Protein AF-A0AA40KA56-F1 (afdb_monomer)

Organism: NCBI:txid314040

Mean predicted aligned error: 7.94 Å

Foldseek 3Di:
DDPPPDPQAPQFWWAAPPPRDTDGDDPPDQQADPPPRDNDTHGDDDPDDDDD

Sequence (52 aa):
RREFVEPAAPTTGYA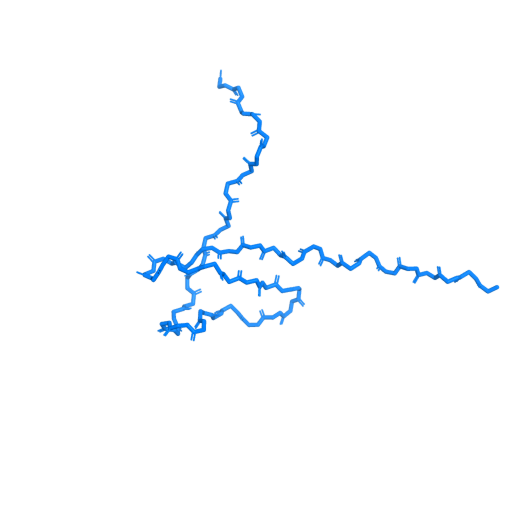CGDCNATVFLGLGDPVRCRVCGCRILYKKRTNRLVYF

Secondary structure (DSSP, 8-state):
-----------EEEEETTT--EEEE-TT-----TTT----EEEPPPSS----

Solvent-accessible surface area (backbone atoms only — not comparable to full-atom values): 3642 Å² total; per-residue (Å²): 132,85,81,78,76,71,76,76,71,77,61,46,55,23,32,30,77,88,78,61,47,77,43,75,44,58,92,89,55,80,71,56,41,93,86,81,62,47,66,58,66,42,76,62,81,73,92,66,89,80,86,132

Radius of gyration: 14.87 Å; Cα contacts (8 Å, |Δi|>4): 64; chains: 1; bounding box: 47×16×36 Å

Structure (mmCIF, N/CA/C/O backbone):
data_AF-A0AA40KA56-F1
#
_entry.id   AF-A0AA40KA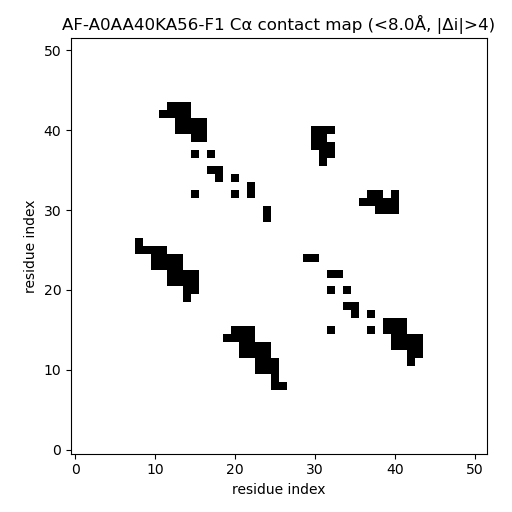56-F1
#
loop_
_atom_site.group_PDB
_atom_site.id
_atom_site.type_symbol
_atom_site.label_atom_id
_atom_site.label_alt_id
_atom_site.label_comp_id
_atom_site.label_asym_id
_atom_site.label_entity_id
_atom_site.label_seq_id
_atom_site.pdbx_PDB_ins_code
_atom_site.Cartn_x
_atom_site.Cartn_y
_atom_site.Cartn_z
_atom_site.occupancy
_atom_site.B_iso_or_equiv
_atom_site.auth_seq_id
_atom_site.auth_comp_id
_atom_site.auth_asym_id
_atom_site.auth_atom_id
_atom_site.pdbx_PDB_model_num
ATOM 1 N N . ARG A 1 1 ? -37.829 9.843 -6.815 1.00 60.00 1 ARG A N 1
ATOM 2 C CA . ARG A 1 1 ? -36.862 8.827 -7.292 1.00 60.00 1 ARG A CA 1
ATOM 3 C C . ARG A 1 1 ? -35.587 9.079 -6.496 1.00 60.00 1 ARG A C 1
ATOM 5 O O . ARG A 1 1 ? -34.958 10.089 -6.748 1.00 60.00 1 ARG A O 1
ATOM 12 N N . ARG A 1 2 ? -35.335 8.340 -5.408 1.00 55.28 2 ARG A N 1
ATOM 13 C CA . ARG A 1 2 ? -34.202 8.645 -4.515 1.00 55.28 2 ARG A CA 1
ATOM 14 C C . ARG A 1 2 ? -32.909 8.331 -5.270 1.00 55.28 2 ARG A C 1
ATOM 16 O O . ARG A 1 2 ? -32.733 7.191 -5.687 1.00 55.28 2 ARG A O 1
ATOM 23 N N . GLU A 1 3 ? -32.075 9.337 -5.499 1.00 61.75 3 GLU A N 1
ATOM 24 C CA . GLU A 1 3 ? -30.733 9.171 -6.055 1.00 61.75 3 GLU A CA 1
ATOM 25 C C . GLU A 1 3 ? -29.870 8.482 -4.998 1.00 61.75 3 GLU A C 1
ATOM 27 O O . GLU A 1 3 ? -29.520 9.058 -3.969 1.00 61.75 3 GLU A O 1
ATOM 32 N N . PHE A 1 4 ? -29.615 7.194 -5.214 1.00 58.59 4 PHE A N 1
ATOM 33 C CA . PHE A 1 4 ? -28.719 6.400 -4.390 1.00 58.59 4 PHE A CA 1
ATOM 34 C C . PHE A 1 4 ? -27.293 6.815 -4.767 1.00 58.59 4 PHE A C 1
ATOM 36 O O . PHE A 1 4 ? -26.755 6.357 -5.769 1.00 58.59 4 PHE A O 1
ATOM 43 N N . VAL A 1 5 ? -26.707 7.749 -4.016 1.00 63.12 5 VAL A N 1
ATOM 44 C CA . VAL A 1 5 ? -25.274 8.039 -4.121 1.00 63.12 5 VAL A CA 1
ATOM 45 C C . VAL A 1 5 ? -24.552 6.817 -3.563 1.00 63.12 5 VAL A C 1
ATOM 47 O O . VAL A 1 5 ? -24.487 6.631 -2.348 1.00 63.12 5 VAL A O 1
ATOM 50 N N . GLU A 1 6 ? -24.062 5.946 -4.446 1.00 62.12 6 GLU A N 1
ATOM 51 C CA . GLU A 1 6 ? -23.092 4.926 -4.059 1.00 62.12 6 GLU A CA 1
ATOM 52 C C . GLU A 1 6 ? -21.909 5.659 -3.418 1.00 62.12 6 GLU A C 1
ATOM 54 O O . GLU A 1 6 ? -21.357 6.577 -4.036 1.00 62.12 6 GLU A O 1
ATOM 59 N N . PRO A 1 7 ? -21.533 5.344 -2.167 1.00 53.56 7 PRO A N 1
ATOM 60 C CA . PRO A 1 7 ? -20.370 5.969 -1.572 1.00 53.56 7 PRO A CA 1
ATOM 61 C C . PRO A 1 7 ? -19.182 5.567 -2.439 1.00 53.56 7 PRO A C 1
ATOM 63 O O . PRO A 1 7 ? -18.810 4.395 -2.455 1.00 53.56 7 PRO A O 1
ATOM 66 N N . ALA A 1 8 ? -18.630 6.523 -3.194 1.00 58.31 8 ALA A N 1
ATOM 67 C CA . ALA A 1 8 ? -17.419 6.330 -3.974 1.00 58.31 8 ALA A CA 1
ATOM 68 C C . ALA A 1 8 ? -16.390 5.696 -3.038 1.00 58.31 8 ALA A C 1
ATOM 70 O O . ALA A 1 8 ? -15.945 6.336 -2.080 1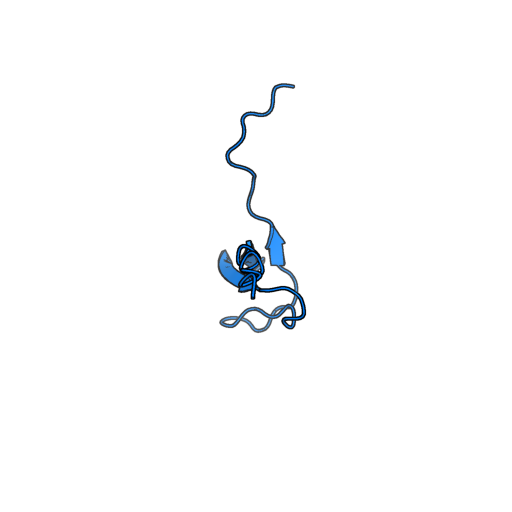.00 58.31 8 ALA A O 1
ATOM 71 N N . ALA A 1 9 ? -16.125 4.401 -3.237 1.00 59.06 9 ALA A N 1
ATOM 72 C CA . ALA A 1 9 ? -15.290 3.641 -2.327 1.00 59.06 9 ALA A CA 1
ATOM 73 C C . ALA A 1 9 ? -13.971 4.409 -2.176 1.00 59.06 9 ALA A C 1
ATOM 75 O O . ALA A 1 9 ? -13.382 4.786 -3.194 1.00 59.06 9 ALA A O 1
ATOM 76 N N . PRO A 1 10 ? -13.525 4.712 -0.945 1.00 62.91 10 PRO A N 1
ATOM 77 C CA . PRO A 1 10 ? -12.344 5.533 -0.758 1.00 62.91 10 PRO A CA 1
ATOM 78 C C . PRO A 1 10 ? -11.171 4.814 -1.420 1.00 62.91 10 PRO A C 1
ATOM 80 O O . PRO A 1 10 ? -10.781 3.727 -0.985 1.00 62.91 10 PRO A O 1
ATOM 83 N N . THR A 1 11 ? -10.631 5.406 -2.487 1.00 71.69 11 THR A N 1
ATOM 84 C CA . THR A 1 11 ? -9.448 4.896 -3.182 1.00 71.69 11 THR A CA 1
ATOM 85 C C . THR A 1 11 ? -8.337 4.765 -2.151 1.00 71.69 11 THR A C 1
ATOM 87 O O . THR A 1 11 ? -7.808 5.765 -1.656 1.00 71.69 11 THR A O 1
ATOM 90 N N . THR A 1 12 ? -8.041 3.531 -1.749 1.00 83.38 12 THR A N 1
ATOM 91 C CA . THR A 1 12 ? -7.103 3.280 -0.659 1.00 83.38 12 THR A CA 1
ATOM 92 C C . THR A 1 12 ? -5.696 3.441 -1.212 1.00 83.38 12 THR A C 1
ATOM 94 O O . THR A 1 12 ? -5.346 2.858 -2.236 1.00 83.38 12 THR A O 1
ATOM 97 N N . GLY A 1 13 ? -4.893 4.273 -0.550 1.00 88.81 13 GLY A N 1
ATOM 98 C CA . GLY A 1 13 ? -3.486 4.445 -0.891 1.00 88.81 13 GLY A CA 1
ATOM 99 C C . GLY A 1 13 ? -2.652 3.284 -0.354 1.00 88.81 13 GLY A C 1
ATOM 100 O O . GLY A 1 13 ? -2.613 3.049 0.858 1.00 88.81 13 GLY A O 1
ATOM 101 N N . TYR A 1 14 ? -1.960 2.593 -1.251 1.00 91.69 14 TYR A N 1
ATOM 102 C CA . TYR A 1 14 ? -1.004 1.536 -0.945 1.00 91.69 14 TYR A CA 1
ATOM 103 C C . TYR A 1 14 ? 0.419 1.994 -1.278 1.00 91.69 14 TYR A C 1
ATOM 105 O O . TYR A 1 14 ? 0.615 2.746 -2.224 1.00 91.69 14 TYR A O 1
ATOM 113 N N . ALA A 1 15 ? 1.418 1.546 -0.525 1.00 93.12 15 ALA A N 1
ATOM 114 C CA . ALA A 1 15 ? 2.831 1.793 -0.799 1.00 93.12 15 ALA A CA 1
ATOM 115 C C . ALA A 1 15 ? 3.461 0.558 -1.449 1.00 93.12 15 ALA A C 1
ATOM 117 O O . ALA A 1 15 ? 3.267 -0.558 -0.974 1.00 93.12 15 ALA A O 1
ATOM 118 N N . CYS A 1 16 ? 4.209 0.729 -2.534 1.00 92.94 16 CYS A N 1
ATOM 119 C CA . CYS A 1 16 ? 4.935 -0.382 -3.148 1.00 92.94 16 CYS A CA 1
ATOM 120 C C . CYS A 1 16 ? 6.198 -0.750 -2.356 1.00 92.94 16 CYS A C 1
ATOM 122 O O . CYS A 1 16 ? 6.869 0.141 -1.850 1.00 92.94 16 CYS A O 1
ATOM 124 N N . GLY A 1 17 ? 6.534 -2.042 -2.277 1.00 88.62 17 GLY A N 1
ATOM 125 C CA . GLY A 1 17 ? 7.702 -2.517 -1.524 1.00 88.62 17 GLY A CA 1
ATOM 126 C C . GLY A 1 17 ? 9.056 -2.042 -2.062 1.00 88.62 17 GLY A C 1
ATOM 127 O O . GLY A 1 17 ? 9.923 -1.707 -1.266 1.00 88.62 17 GLY A O 1
ATOM 128 N N . ASP A 1 18 ? 9.220 -1.954 -3.385 1.00 89.56 18 ASP A N 1
ATOM 129 C CA . ASP A 1 18 ? 10.540 -1.682 -3.981 1.00 89.56 18 ASP A CA 1
ATOM 130 C C . ASP A 1 18 ? 10.764 -0.203 -4.306 1.00 89.56 18 ASP A C 1
ATOM 132 O O . ASP A 1 18 ? 11.823 0.355 -4.042 1.00 89.56 18 ASP A O 1
ATOM 136 N N . CYS A 1 19 ? 9.759 0.462 -4.881 1.00 89.81 19 CYS A N 1
ATOM 137 C CA . CYS A 1 19 ? 9.872 1.863 -5.298 1.00 89.81 19 CYS A CA 1
ATOM 138 C C . CYS A 1 19 ? 9.256 2.849 -4.297 1.00 89.81 19 CYS A C 1
ATOM 140 O O . CYS A 1 19 ? 9.296 4.055 -4.531 1.00 89.81 19 CYS A O 1
ATOM 142 N N . ASN A 1 20 ? 8.633 2.349 -3.222 1.00 87.88 20 ASN A N 1
ATOM 143 C CA . ASN A 1 20 ? 7.942 3.129 -2.190 1.00 87.88 20 ASN A CA 1
ATOM 144 C C . ASN A 1 20 ? 6.893 4.130 -2.725 1.00 87.88 20 ASN A C 1
ATOM 146 O O . ASN A 1 20 ? 6.438 5.029 -2.015 1.00 87.88 20 ASN A O 1
ATOM 150 N N . ALA A 1 21 ? 6.487 3.973 -3.988 1.00 89.69 21 ALA A N 1
ATOM 151 C CA . ALA A 1 21 ? 5.508 4.827 -4.633 1.00 89.69 21 ALA A CA 1
ATOM 152 C C . ALA A 1 21 ? 4.115 4.558 -4.056 1.00 89.69 21 ALA A C 1
ATOM 154 O O . ALA A 1 21 ? 3.749 3.409 -3.784 1.00 89.69 21 ALA A O 1
ATOM 155 N N . THR A 1 22 ? 3.324 5.622 -3.903 1.00 89.75 22 THR A N 1
ATOM 156 C CA . THR A 1 22 ? 1.923 5.4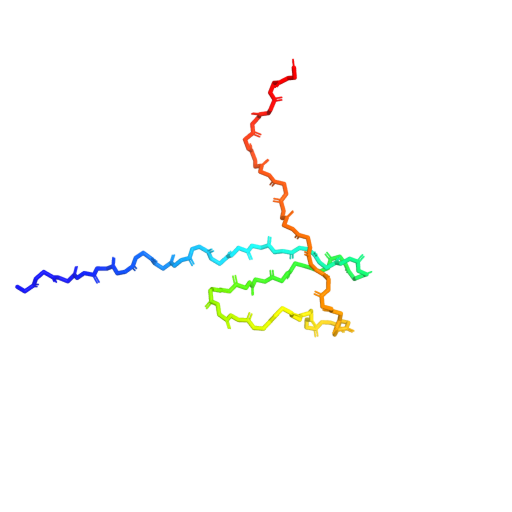99 -3.488 1.00 89.75 22 THR A CA 1
ATOM 157 C C . THR A 1 22 ? 1.060 5.160 -4.701 1.00 89.75 22 THR A C 1
ATOM 159 O O . THR A 1 22 ? 1.005 5.917 -5.666 1.00 89.75 22 THR A O 1
ATOM 162 N N . VAL A 1 23 ? 0.386 4.017 -4.650 1.00 90.12 23 VAL A N 1
ATOM 163 C CA . VAL A 1 23 ? -0.541 3.521 -5.666 1.00 90.12 23 VAL A CA 1
ATOM 164 C C . VAL A 1 23 ? -1.954 3.600 -5.101 1.00 90.12 23 VAL A C 1
ATOM 166 O O . VAL A 1 23 ? -2.224 3.080 -4.020 1.00 90.12 23 VAL A O 1
ATOM 169 N N . PHE A 1 24 ? -2.861 4.239 -5.831 1.00 89.44 24 PHE A N 1
ATOM 170 C CA . PHE A 1 24 ? -4.280 4.272 -5.492 1.00 89.44 24 PHE A CA 1
ATOM 171 C C . PHE A 1 24 ? -4.988 3.151 -6.246 1.00 89.44 24 PHE A C 1
ATOM 173 O O . PHE A 1 24 ? -4.917 3.107 -7.474 1.00 89.44 24 PHE A O 1
ATOM 180 N N . LEU A 1 25 ? -5.628 2.245 -5.508 1.00 87.44 25 LEU A N 1
ATOM 181 C CA . LEU A 1 25 ? -6.400 1.137 -6.069 1.00 87.44 25 LEU A CA 1
ATOM 182 C C . LEU A 1 25 ? -7.839 1.207 -5.554 1.00 87.44 25 LEU A C 1
ATOM 184 O O . LEU A 1 25 ? -8.070 1.451 -4.363 1.00 87.44 25 LEU A O 1
ATOM 188 N N . GLY A 1 26 ? -8.790 1.008 -6.462 1.00 85.94 26 GLY A N 1
ATOM 189 C CA . GLY A 1 26 ? -10.195 0.770 -6.166 1.00 85.94 26 GLY A CA 1
ATOM 190 C C . GLY A 1 26 ? -10.506 -0.718 -5.977 1.00 85.94 26 GLY A C 1
ATOM 191 O O . GLY A 1 26 ? -9.643 -1.592 -6.079 1.00 85.94 26 GLY A O 1
ATOM 192 N N . LEU A 1 27 ? -11.772 -1.014 -5.684 1.00 83.62 27 LEU A N 1
ATOM 193 C CA . LEU A 1 27 ? -12.279 -2.385 -5.621 1.00 83.62 27 LEU A CA 1
ATOM 194 C C . LEU A 1 27 ? -12.259 -2.997 -7.031 1.00 83.62 27 LEU A C 1
ATOM 196 O O . LEU A 1 27 ? -12.850 -2.438 -7.948 1.00 83.62 27 LE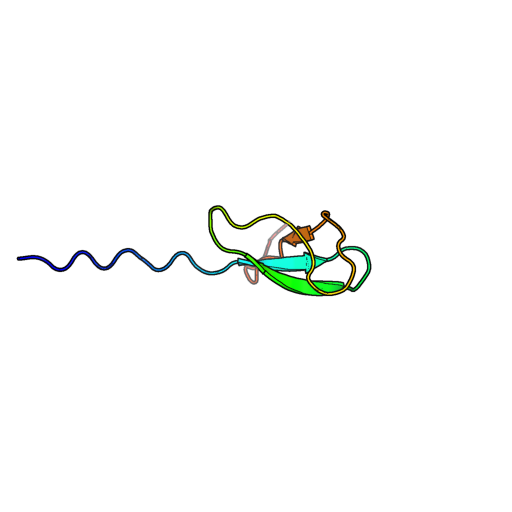U A O 1
ATOM 200 N N . GLY A 1 28 ? -11.596 -4.142 -7.201 1.00 84.06 28 GLY A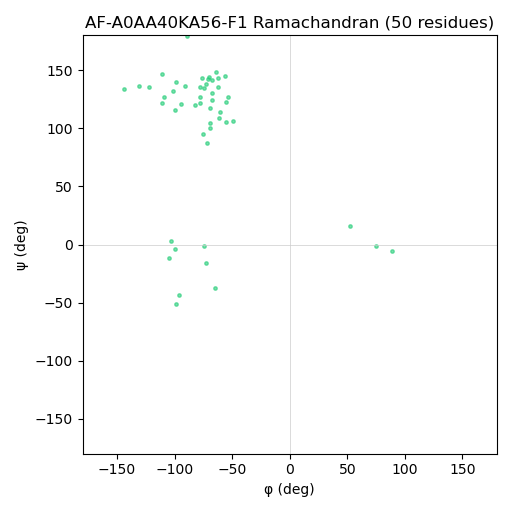 N 1
ATOM 201 C CA . GLY A 1 28 ? -11.507 -4.842 -8.490 1.00 84.06 28 GLY A CA 1
ATOM 202 C C . GLY A 1 28 ? -10.336 -4.421 -9.387 1.00 84.06 28 GLY A C 1
ATOM 203 O O . GLY A 1 28 ? -10.104 -5.071 -10.405 1.00 84.06 28 GLY A O 1
ATOM 204 N N . ASP A 1 29 ? -9.560 -3.404 -9.001 1.00 86.44 29 ASP A N 1
ATOM 205 C CA . ASP A 1 29 ? -8.358 -3.020 -9.744 1.00 86.44 29 ASP A CA 1
ATOM 206 C C . ASP A 1 29 ? -7.233 -4.064 -9.599 1.00 86.44 29 ASP A C 1
ATOM 208 O O . ASP A 1 29 ? -7.029 -4.635 -8.520 1.00 86.44 29 ASP A O 1
ATOM 212 N N . PRO A 1 30 ? -6.436 -4.306 -10.658 1.00 88.88 30 PRO A N 1
ATOM 213 C CA . PRO A 1 30 ? -5.305 -5.220 -10.589 1.00 88.88 30 PRO A CA 1
ATOM 214 C C . PRO A 1 30 ? -4.194 -4.669 -9.684 1.00 88.88 30 PRO A C 1
ATOM 216 O O . PRO A 1 30 ? -3.706 -3.554 -9.867 1.00 88.88 30 PRO A O 1
ATOM 219 N N . VAL A 1 31 ? -3.720 -5.498 -8.751 1.00 89.56 31 VAL A N 1
ATOM 220 C CA . VAL A 1 31 ? -2.636 -5.159 -7.813 1.00 89.56 31 VAL A CA 1
ATOM 221 C C . VAL A 1 31 ? -1.294 -5.108 -8.551 1.00 89.56 31 VAL A C 1
ATOM 223 O O . VAL A 1 31 ? -0.584 -6.110 -8.670 1.00 89.56 31 VAL A O 1
ATOM 226 N N . ARG A 1 32 ? -0.962 -3.939 -9.109 1.00 90.56 32 ARG A N 1
ATOM 227 C CA . ARG A 1 32 ? 0.295 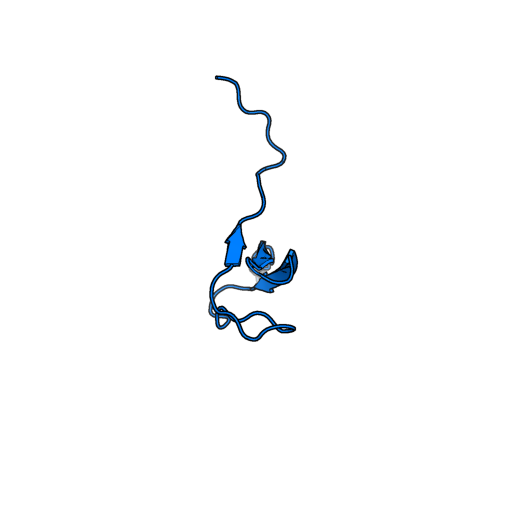-3.682 -9.826 1.00 90.56 32 ARG A CA 1
ATOM 228 C C . ARG A 1 32 ? 0.793 -2.266 -9.571 1.00 90.56 32 ARG A C 1
ATOM 230 O O . ARG A 1 32 ? 0.040 -1.301 -9.685 1.00 90.56 32 ARG A O 1
ATOM 237 N N . CYS A 1 33 ? 2.083 -2.132 -9.281 1.00 90.12 33 CYS A N 1
ATOM 238 C CA . CYS A 1 33 ? 2.722 -0.825 -9.246 1.00 90.12 33 CYS A CA 1
ATOM 239 C C . CYS A 1 33 ? 2.945 -0.285 -10.667 1.00 90.12 33 CYS A C 1
ATOM 241 O O . CYS A 1 33 ? 3.453 -1.000 -11.529 1.00 90.12 33 CYS A O 1
ATOM 243 N N . ARG A 1 34 ? 2.623 0.996 -10.898 1.00 85.88 34 ARG A N 1
ATOM 244 C CA . ARG A 1 34 ? 2.802 1.670 -12.201 1.00 85.88 34 ARG A CA 1
ATOM 245 C C . ARG A 1 34 ? 4.261 1.986 -12.549 1.00 85.88 34 ARG A C 1
ATOM 247 O O . ARG A 1 34 ? 4.539 2.284 -13.700 1.00 85.88 34 ARG A O 1
ATOM 254 N N . VAL A 1 35 ? 5.165 1.945 -11.568 1.00 87.06 35 VAL A N 1
ATOM 255 C CA . VAL A 1 35 ? 6.578 2.319 -11.751 1.00 87.06 35 VAL A CA 1
ATOM 256 C C . VAL A 1 35 ? 7.465 1.090 -11.944 1.00 87.06 35 VAL A C 1
ATOM 258 O O . VAL A 1 35 ? 8.210 1.026 -12.911 1.00 87.06 35 VAL A O 1
ATOM 261 N N . CYS A 1 36 ? 7.376 0.099 -11.051 1.00 89.81 36 CYS A N 1
ATOM 262 C CA . CYS A 1 36 ? 8.247 -1.084 -11.078 1.00 89.81 36 CYS A CA 1
ATOM 263 C C . CYS A 1 36 ? 7.567 -2.360 -11.600 1.00 89.81 36 CYS A C 1
ATOM 265 O O . CYS A 1 36 ? 8.241 -3.355 -11.837 1.00 89.81 36 CYS A O 1
ATOM 267 N N . GLY A 1 37 ? 6.237 -2.376 -11.753 1.00 88.62 37 GLY A N 1
ATOM 268 C CA . GLY A 1 37 ? 5.495 -3.575 -12.164 1.00 88.62 37 GLY A CA 1
ATOM 269 C C . GLY A 1 37 ? 5.339 -4.645 -11.075 1.00 88.62 37 GLY A C 1
ATOM 270 O O . GLY A 1 37 ? 4.666 -5.655 -11.302 1.00 88.62 37 GLY A O 1
ATOM 271 N N . CYS A 1 38 ? 5.897 -4.424 -9.882 1.00 89.69 38 CYS A N 1
ATOM 272 C CA . CYS A 1 38 ? 5.770 -5.342 -8.756 1.00 89.69 38 CYS A CA 1
ATOM 273 C C . CYS A 1 38 ? 4.313 -5.453 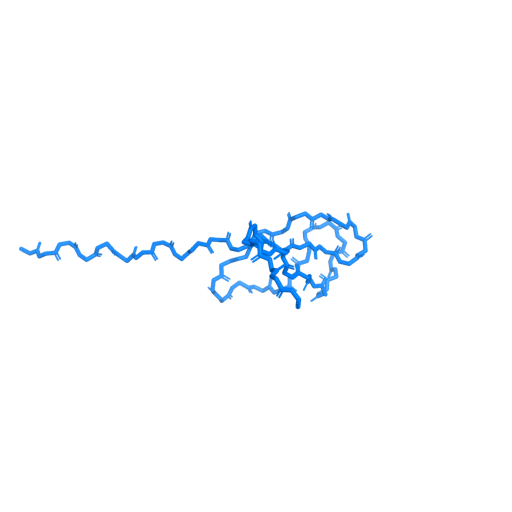-8.287 1.00 89.69 38 CYS A C 1
ATOM 275 O O . CYS A 1 38 ? 3.519 -4.510 -8.386 1.00 89.69 38 CYS A O 1
ATOM 277 N N . ARG A 1 39 ? 3.958 -6.635 -7.775 1.00 91.19 39 ARG A N 1
ATOM 278 C CA . ARG A 1 39 ? 2.592 -6.980 -7.332 1.00 91.19 39 ARG A CA 1
ATOM 279 C C . ARG A 1 39 ? 2.423 -6.951 -5.813 1.00 91.19 39 ARG A C 1
ATOM 281 O O . ARG A 1 39 ? 1.358 -7.281 -5.308 1.00 91.19 39 ARG A O 1
ATOM 288 N N . ILE A 1 40 ? 3.475 -6.568 -5.092 1.00 91.62 40 ILE A N 1
ATOM 289 C CA . ILE A 1 40 ? 3.482 -6.475 -3.633 1.00 91.62 40 ILE A CA 1
ATOM 290 C C . ILE A 1 40 ? 3.283 -5.009 -3.255 1.00 91.62 40 ILE A C 1
ATOM 292 O O . ILE A 1 40 ? 4.111 -4.151 -3.574 1.00 91.62 40 ILE A O 1
ATOM 296 N N . LEU A 1 41 ? 2.162 -4.734 -2.592 1.00 91.69 41 LEU A N 1
ATOM 297 C CA . LEU A 1 41 ? 1.787 -3.413 -2.107 1.00 91.69 41 LEU A CA 1
ATOM 298 C C . LEU A 1 41 ? 1.359 -3.517 -0.637 1.00 91.69 41 LEU A C 1
ATOM 300 O O . LEU A 1 41 ? 0.595 -4.404 -0.263 1.00 91.69 41 LEU A O 1
ATOM 304 N N . TYR A 1 42 ? 1.818 -2.587 0.190 1.00 93.25 42 TYR A N 1
ATOM 305 C CA . TYR A 1 42 ? 1.491 -2.483 1.605 1.00 93.25 42 TYR A CA 1
ATOM 306 C C . TYR A 1 42 ? 0.404 -1.440 1.833 1.00 93.25 42 TYR A C 1
ATOM 308 O O . TYR A 1 42 ? 0.413 -0.363 1.238 1.00 93.25 42 TYR A O 1
ATOM 316 N N . LYS A 1 43 ? -0.540 -1.724 2.730 1.00 90.12 43 LYS A N 1
ATOM 317 C CA . LYS A 1 43 ? -1.542 -0.735 3.134 1.00 90.12 43 LYS A CA 1
ATOM 318 C C . LYS A 1 43 ? -0.893 0.322 4.027 1.00 90.12 43 LYS A C 1
ATOM 320 O O . LYS A 1 43 ? -0.123 -0.007 4.927 1.00 90.12 43 LYS A O 1
ATOM 325 N N . LYS A 1 44 ? -1.233 1.593 3.813 1.00 88.56 44 LYS A N 1
ATOM 326 C CA . LYS A 1 44 ? -0.751 2.686 4.665 1.00 88.56 44 LYS A CA 1
ATOM 327 C C . LYS A 1 44 ? -1.235 2.516 6.114 1.00 88.56 44 LYS A C 1
ATOM 329 O O . LYS A 1 44 ? -2.371 2.096 6.349 1.00 88.56 44 LYS A O 1
ATOM 334 N N . ARG A 1 45 ? -0.380 2.872 7.082 1.00 89.62 45 ARG A N 1
ATOM 335 C CA . ARG A 1 45 ? -0.726 2.902 8.513 1.00 89.62 45 ARG A CA 1
ATOM 336 C C . ARG A 1 45 ? -1.946 3.800 8.747 1.00 89.62 45 ARG A C 1
ATOM 338 O O . ARG A 1 45 ? -2.105 4.829 8.093 1.00 89.62 45 ARG A O 1
ATOM 345 N N . THR A 1 46 ? -2.796 3.426 9.699 1.00 89.44 46 THR A N 1
ATOM 346 C CA . THR A 1 46 ? -3.920 4.267 10.121 1.00 89.44 46 THR A CA 1
ATOM 347 C C . THR A 1 46 ? -3.422 5.522 10.833 1.00 89.44 46 THR A C 1
ATOM 349 O O . THR A 1 46 ? -2.526 5.440 11.667 1.00 89.44 46 THR A O 1
ATOM 352 N N . ASN A 1 47 ? -4.072 6.662 10.595 1.00 88.06 47 ASN A N 1
ATOM 353 C CA . ASN A 1 47 ? -3.821 7.897 11.354 1.00 88.06 47 ASN A CA 1
ATOM 354 C C . ASN A 1 47 ? -4.421 7.871 12.775 1.00 88.06 47 ASN A C 1
ATOM 356 O O . ASN A 1 47 ? -4.301 8.840 13.515 1.00 88.06 47 ASN A O 1
ATOM 360 N N . ARG A 1 48 ? -5.111 6.787 13.154 1.00 90.38 48 ARG A N 1
ATOM 361 C CA . ARG A 1 48 ? -5.691 6.618 14.491 1.00 90.38 48 ARG A CA 1
ATOM 362 C C . ARG A 1 48 ? -4.596 6.223 15.486 1.00 90.38 48 ARG A C 1
ATOM 364 O O . ARG A 1 48 ? -3.774 5.363 15.166 1.00 90.38 48 ARG A O 1
ATOM 371 N N . LEU A 1 49 ? -4.607 6.844 16.668 1.00 93.00 49 LEU A N 1
ATOM 372 C CA . LEU A 1 49 ? -3.708 6.508 17.775 1.00 93.00 49 LEU A CA 1
ATOM 373 C C . LEU A 1 49 ? -3.962 5.061 18.217 1.00 93.00 49 LEU A C 1
ATOM 375 O O . LEU A 1 49 ? -5.112 4.647 18.349 1.00 93.00 49 LEU A O 1
ATOM 379 N N . VAL A 1 50 ? -2.888 4.312 18.446 1.00 92.88 50 VAL A N 1
ATOM 380 C CA . VAL A 1 50 ? -2.945 2.961 19.009 1.00 92.88 50 VAL A CA 1
ATOM 381 C C . VAL A 1 50 ? -2.347 3.049 20.411 1.00 92.88 50 VAL A C 1
ATOM 383 O O . VAL A 1 50 ? -1.219 3.521 20.550 1.00 92.88 50 VAL A O 1
ATOM 386 N N . TYR A 1 51 ? -3.118 2.670 21.428 1.00 92.00 51 TYR A N 1
ATOM 387 C CA . TYR A 1 51 ? -2.634 2.475 22.797 1.00 92.00 51 TYR A CA 1
ATOM 388 C C . TYR A 1 51 ? -2.219 1.008 22.935 1.00 92.00 51 TYR A C 1
ATOM 390 O O . TYR A 1 51 ? -2.911 0.141 22.395 1.00 92.00 51 TYR A O 1
ATOM 398 N N . PHE A 1 52 ? -1.076 0.759 23.567 1.00 86.50 52 PHE A N 1
ATOM 399 C CA . PHE A 1 52 ? -0.493 -0.575 23.714 1.00 86.50 52 PHE A CA 1
ATOM 400 C C . PHE A 1 52 ? -0.789 -1.143 25.096 1.00 86.50 52 PHE A C 1
ATOM 402 O O . PHE A 1 52 ? -0.720 -0.352 26.064 1.00 86.50 52 PHE A O 1
#

InterPro domains:
  IPR006591 RNA polymerase archaeal subunit P/eukaryotic subunit RPABC4 [PF03604] (14-45)
  IPR006591 RNA polymerase archaeal subunit P/eukaryotic subunit RPABC4 [SM00659] (12-52)
  IPR029040 RNA polymerase subunit RPABC4/transcription elongation factor Spt4 [SSF63393] (13-51)
  IPR039747 DNA-directed RNA polymerases I, II, and III subunit RPABC4 [PTHR12056] (12-52)

pLDDT: mean 83.22, std 12.11, range [53.56, 93.25]

Nearest PDB structures (foldseek):
  7fji-assembly1_L  TM=9.621E-01  e=1.494E-04  Homo sapiens
  7b0y-assembly1_L  TM=9.094E-01  e=1.393E-04  Sus scrofa domesticus
  7oo3-assembly1_L  TM=9.185E-01  e=2.118E-04  Sus scrofa
  7o4j-assembly1_L  TM=9.191E-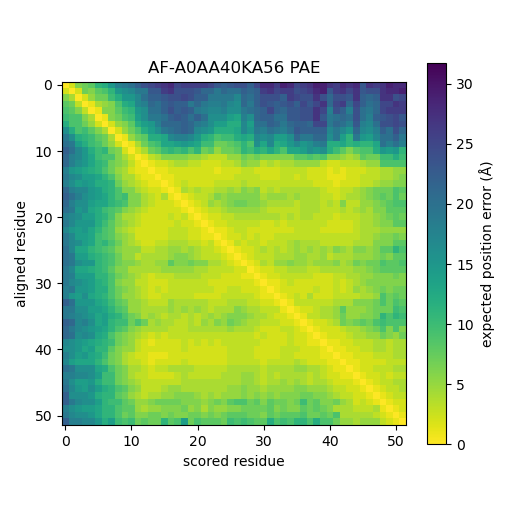01  e=3.004E-04  Saccharomyces cerevisiae S288C
  7pks-assembly1_L  TM=8.954E-01  e=4.259E-04  Sus scrofa domesticus